Protein AF-A0A3A4V400-F1 (afdb_monomer_lite)

Structure (mmCIF, N/CA/C/O backbone):
data_AF-A0A3A4V400-F1
#
_entry.id   AF-A0A3A4V400-F1
#
loop_
_atom_site.group_PDB
_atom_site.id
_atom_site.type_symbol
_atom_site.label_atom_id
_atom_site.label_alt_id
_atom_site.label_comp_id
_atom_site.label_asym_id
_atom_site.label_entity_id
_atom_site.label_seq_id
_atom_site.pdbx_PDB_ins_code
_atom_site.Cartn_x
_atom_site.Cartn_y
_atom_site.Cartn_z
_atom_site.occupancy
_atom_site.B_iso_or_equiv
_atom_site.auth_seq_id
_atom_site.auth_comp_id
_atom_site.auth_asym_id
_atom_site.auth_atom_id
_atom_site.pdbx_PDB_model_num
ATOM 1 N N . MET A 1 1 ? 21.554 -15.721 17.173 1.00 38.50 1 MET A N 1
ATOM 2 C CA . MET A 1 1 ? 21.313 -14.995 15.906 1.00 38.50 1 MET A CA 1
ATOM 3 C C . MET A 1 1 ? 20.652 -13.676 16.258 1.00 38.50 1 MET A C 1
ATOM 5 O O . MET A 1 1 ? 19.597 -13.706 16.875 1.00 38.50 1 MET A O 1
ATOM 9 N N . ALA A 1 2 ? 21.288 -12.539 15.970 1.00 39.59 2 ALA A N 1
ATOM 10 C CA . ALA A 1 2 ? 20.644 -11.242 16.153 1.00 39.59 2 ALA A CA 1
ATOM 11 C C . ALA A 1 2 ? 19.580 -11.083 15.060 1.00 39.59 2 ALA A C 1
ATOM 13 O O . ALA A 1 2 ? 19.905 -11.147 13.874 1.00 39.59 2 ALA A O 1
ATOM 14 N N . VAL A 1 3 ? 18.315 -10.925 15.450 1.00 36.03 3 VAL A N 1
ATOM 15 C CA . VAL A 1 3 ? 17.262 -10.509 14.520 1.00 36.03 3 VAL A CA 1
ATOM 16 C C . VAL A 1 3 ? 17.636 -9.099 14.077 1.00 36.03 3 VAL A C 1
ATOM 18 O O . VAL A 1 3 ? 17.600 -8.168 14.880 1.00 36.03 3 VAL A O 1
ATOM 21 N N . LYS A 1 4 ? 18.069 -8.942 12.823 1.00 41.56 4 LYS A N 1
ATOM 22 C CA . LYS A 1 4 ? 18.243 -7.619 12.221 1.00 41.56 4 LYS A CA 1
ATOM 23 C C . LYS A 1 4 ? 16.846 -6.998 12.178 1.00 41.56 4 LYS A C 1
ATOM 25 O O . LYS A 1 4 ? 16.012 -7.422 11.385 1.00 41.56 4 LYS A O 1
ATOM 30 N N . LEU A 1 5 ? 16.563 -6.065 13.085 1.00 45.25 5 LEU A N 1
ATOM 31 C CA . LEU A 1 5 ? 15.335 -5.281 13.021 1.00 45.25 5 LEU A CA 1
ATOM 32 C C . LEU A 1 5 ? 15.363 -4.527 11.689 1.00 45.25 5 LEU A C 1
ATOM 34 O O . LEU A 1 5 ? 16.331 -3.816 11.413 1.00 45.25 5 LEU A O 1
ATOM 38 N N . LYS A 1 6 ? 14.341 -4.727 10.847 1.00 62.19 6 LYS A N 1
ATOM 39 C CA . LYS A 1 6 ? 14.151 -3.924 9.635 1.00 62.19 6 LYS A CA 1
ATOM 40 C C . LYS A 1 6 ? 13.974 -2.481 10.111 1.00 62.19 6 LYS A C 1
ATOM 42 O O . LYS A 1 6 ? 12.987 -2.178 10.777 1.00 62.19 6 LYS A O 1
ATOM 47 N N . GLN A 1 7 ? 14.978 -1.638 9.879 1.00 74.00 7 GLN A N 1
ATOM 48 C CA . GLN A 1 7 ? 14.885 -0.218 10.205 1.00 74.00 7 GLN A CA 1
ATOM 49 C C . GLN A 1 7 ? 13.795 0.406 9.331 1.00 74.00 7 GLN A C 1
ATOM 51 O O . GLN A 1 7 ? 13.618 -0.008 8.183 1.00 74.00 7 GLN A O 1
ATOM 56 N N . MET A 1 8 ? 13.045 1.361 9.887 1.00 81.88 8 MET A N 1
ATOM 57 C CA . MET A 1 8 ? 12.142 2.161 9.064 1.00 81.88 8 MET A CA 1
ATOM 58 C C . MET A 1 8 ? 12.950 2.937 8.024 1.00 81.88 8 MET A C 1
ATOM 60 O O . MET A 1 8 ? 14.048 3.396 8.349 1.00 81.88 8 MET A O 1
ATOM 64 N N . PRO A 1 9 ? 12.436 3.063 6.790 1.00 84.94 9 PRO A N 1
ATOM 65 C CA . PRO A 1 9 ? 13.037 3.930 5.801 1.00 84.94 9 PRO A CA 1
ATOM 66 C C . PRO A 1 9 ? 12.931 5.383 6.267 1.00 84.94 9 PRO A C 1
ATOM 68 O O . PRO A 1 9 ? 12.086 5.740 7.089 1.00 84.94 9 P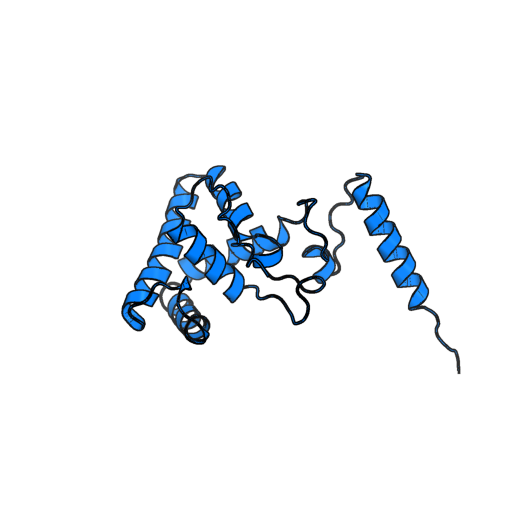RO A O 1
ATOM 71 N N . GLU A 1 10 ? 13.797 6.223 5.721 1.00 89.00 10 GLU A N 1
ATOM 72 C CA . GLU A 1 10 ? 13.676 7.666 5.866 1.00 89.00 10 GLU A CA 1
ATOM 73 C C . GLU A 1 10 ? 12.478 8.144 5.034 1.00 89.00 10 GLU A C 1
ATOM 75 O O . GLU A 1 10 ? 12.513 8.095 3.805 1.00 89.00 10 GLU A O 1
ATOM 80 N N . LEU A 1 11 ? 11.397 8.537 5.712 1.00 93.00 11 LEU A N 1
ATOM 81 C CA . LEU A 1 11 ? 10.159 8.991 5.080 1.00 93.00 11 LEU A CA 1
ATOM 82 C C . LEU A 1 11 ? 10.236 10.487 4.759 1.00 93.00 11 LEU A C 1
ATOM 84 O O . LEU A 1 11 ? 10.640 11.294 5.600 1.00 93.00 11 LEU A O 1
ATOM 88 N N . LYS A 1 12 ? 9.817 10.859 3.550 1.00 93.44 12 LYS A N 1
ATOM 89 C CA . LYS A 1 12 ? 9.797 12.235 3.039 1.00 93.44 12 LYS A CA 1
ATOM 90 C C . LYS A 1 12 ? 8.459 12.931 3.276 1.00 93.44 12 LYS A C 1
ATOM 92 O O . LYS A 1 12 ? 8.444 14.150 3.450 1.00 93.44 12 LYS A O 1
ATOM 97 N N . LEU A 1 13 ? 7.344 12.195 3.269 1.00 94.88 13 LEU A N 1
ATOM 98 C CA . LEU A 1 13 ? 6.000 12.774 3.396 1.00 94.88 13 LEU A CA 1
ATOM 99 C C . LEU A 1 13 ? 5.086 12.012 4.364 1.00 94.88 13 LEU A C 1
ATOM 101 O O . LEU A 1 13 ? 4.311 12.630 5.104 1.00 94.88 13 LEU A O 1
ATOM 105 N N . LEU A 1 14 ? 5.103 10.685 4.314 1.00 96.06 14 LEU A N 1
ATOM 106 C CA . LEU A 1 14 ? 4.255 9.834 5.136 1.00 96.06 14 LEU A CA 1
ATOM 107 C C . LEU A 1 14 ? 4.756 9.802 6.581 1.00 96.06 14 LEU A C 1
ATOM 109 O O . LEU A 1 14 ? 5.949 9.871 6.865 1.00 96.06 14 LEU A O 1
ATOM 113 N N . THR A 1 15 ? 3.820 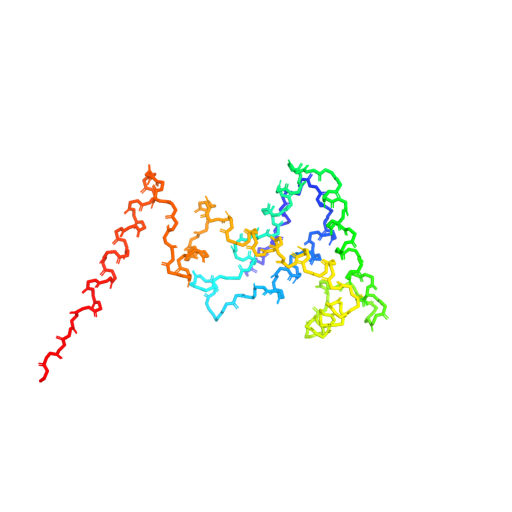9.650 7.509 1.00 96.62 15 THR A N 1
ATOM 114 C CA . THR A 1 15 ? 4.138 9.257 8.886 1.00 96.62 15 THR A CA 1
ATOM 115 C C . THR A 1 15 ? 4.449 7.761 8.967 1.00 96.62 15 THR A C 1
ATOM 117 O O . THR A 1 15 ? 4.039 6.984 8.101 1.00 96.62 15 THR A O 1
ATOM 120 N N . ASP A 1 16 ? 5.084 7.323 10.058 1.00 96.44 16 ASP A N 1
ATOM 121 C CA . ASP A 1 16 ? 5.338 5.901 10.332 1.00 96.44 16 ASP A CA 1
ATOM 122 C C . ASP A 1 16 ? 4.076 5.031 10.239 1.00 96.44 16 ASP A C 1
ATOM 124 O O . ASP A 1 16 ? 4.132 3.882 9.799 1.00 96.44 16 ASP A O 1
ATOM 128 N N . GLU A 1 17 ? 2.933 5.543 10.702 1.00 95.44 17 GLU A N 1
ATOM 129 C CA . GLU A 1 17 ? 1.672 4.802 10.669 1.00 95.44 17 GLU A CA 1
ATOM 130 C C . GLU A 1 17 ? 1.120 4.704 9.243 1.00 95.44 17 GLU A C 1
ATOM 132 O O . GLU A 1 17 ? 0.773 3.611 8.794 1.00 95.44 17 GLU A O 1
ATOM 137 N N . GLU A 1 18 ? 1.100 5.814 8.503 1.00 97.75 18 GLU A N 1
ATOM 138 C CA . GLU A 1 18 ? 0.667 5.842 7.101 1.00 97.75 18 GLU A CA 1
ATOM 139 C C . GLU A 1 18 ? 1.545 4.944 6.225 1.00 97.75 18 GLU A C 1
ATOM 141 O O . GLU A 1 18 ? 1.017 4.194 5.401 1.00 97.75 18 GLU A O 1
ATOM 146 N N . TYR A 1 19 ? 2.862 4.948 6.452 1.00 97.69 19 TYR A N 1
ATOM 147 C CA . TYR A 1 19 ? 3.784 4.041 5.777 1.00 97.69 19 TYR A CA 1
ATOM 148 C C . TYR A 1 19 ? 3.466 2.577 6.094 1.00 97.69 19 TYR A C 1
ATOM 150 O O . TYR A 1 19 ? 3.394 1.768 5.175 1.00 97.69 19 TYR A O 1
ATOM 158 N N . LYS A 1 20 ? 3.212 2.210 7.359 1.00 97.62 20 LYS A N 1
ATOM 159 C CA . LYS A 1 20 ? 2.846 0.824 7.720 1.00 97.62 20 LYS A CA 1
ATOM 160 C C . LYS A 1 20 ? 1.551 0.376 7.049 1.00 97.62 20 LYS A C 1
ATOM 162 O O . LYS A 1 20 ? 1.464 -0.765 6.595 1.00 97.62 20 LYS A O 1
ATOM 167 N N . ILE A 1 21 ? 0.554 1.261 6.970 1.00 98.19 21 ILE A N 1
ATOM 168 C CA . ILE A 1 21 ? -0.700 0.990 6.252 1.00 98.19 21 ILE A CA 1
ATOM 169 C C . ILE A 1 21 ? -0.408 0.783 4.76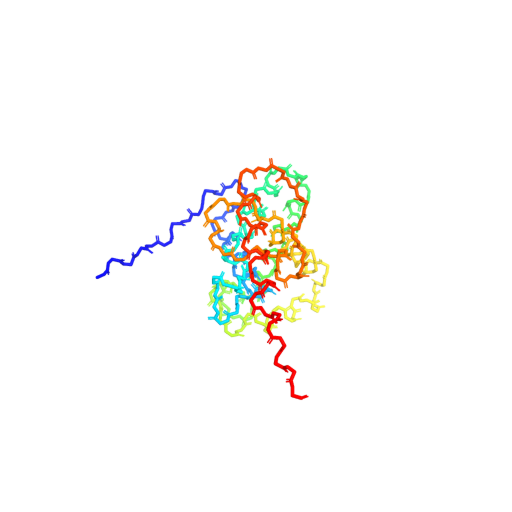4 1.00 98.19 21 ILE A C 1
ATOM 171 O O . ILE A 1 21 ? -0.866 -0.206 4.191 1.00 98.19 21 ILE A O 1
ATOM 175 N N . LEU A 1 22 ? 0.373 1.676 4.151 1.00 98.06 22 LEU A N 1
ATOM 176 C CA . LEU A 1 22 ? 0.735 1.590 2.740 1.00 98.06 22 LEU A CA 1
ATOM 177 C C . LEU A 1 22 ? 1.562 0.338 2.426 1.00 98.06 22 LEU A C 1
ATOM 179 O O . LEU A 1 22 ? 1.288 -0.328 1.434 1.00 98.06 22 LEU A O 1
ATOM 183 N N . GLU A 1 23 ? 2.550 -0.005 3.249 1.00 97.50 23 GLU A N 1
ATOM 184 C CA . GLU A 1 23 ? 3.397 -1.189 3.085 1.00 97.50 23 GLU A CA 1
ATOM 185 C C . GLU A 1 23 ? 2.545 -2.469 3.160 1.00 97.50 23 GLU A C 1
ATOM 187 O O . GLU A 1 23 ? 2.630 -3.326 2.277 1.00 97.50 23 GLU A O 1
ATOM 192 N N . ALA A 1 24 ? 1.644 -2.561 4.146 1.00 97.88 24 ALA A N 1
ATOM 193 C CA . ALA A 1 24 ? 0.702 -3.674 4.261 1.00 97.88 24 ALA A CA 1
ATOM 194 C C . ALA A 1 24 ? -0.264 -3.752 3.067 1.00 97.88 24 ALA A C 1
ATOM 196 O O . ALA A 1 24 ? -0.477 -4.833 2.518 1.00 97.88 24 ALA A O 1
ATOM 197 N N . LEU A 1 25 ? -0.813 -2.615 2.629 1.00 98.12 25 LEU A N 1
ATOM 198 C CA . LEU A 1 25 ? -1.703 -2.550 1.469 1.00 98.12 25 LEU A CA 1
ATOM 199 C C . LEU A 1 25 ? -0.975 -2.960 0.186 1.00 98.12 25 LEU A C 1
ATOM 201 O O . LEU A 1 25 ? -1.506 -3.726 -0.612 1.00 98.12 25 LEU A O 1
ATOM 205 N N . SER A 1 26 ? 0.256 -2.486 0.008 1.00 97.38 26 SER A N 1
ATOM 206 C CA . SER A 1 26 ? 1.084 -2.802 -1.153 1.00 97.38 26 SER A CA 1
ATOM 207 C C . SER A 1 26 ? 1.352 -4.301 -1.239 1.00 97.38 26 SER A C 1
ATOM 209 O O . SER A 1 26 ? 1.170 -4.893 -2.301 1.00 97.38 26 SER A O 1
ATOM 211 N N . LYS A 1 27 ? 1.686 -4.931 -0.105 1.00 96.44 27 LYS A N 1
ATOM 212 C CA . LYS A 1 27 ? 1.848 -6.386 -0.001 1.00 96.44 27 LYS A CA 1
ATOM 213 C C . LYS A 1 27 ? 0.566 -7.149 -0.338 1.00 96.44 27 LYS A C 1
ATOM 215 O O . LYS A 1 27 ? 0.643 -8.184 -0.987 1.00 96.44 27 LYS A O 1
ATOM 220 N N . ALA A 1 28 ? -0.590 -6.667 0.115 1.00 96.19 28 ALA A N 1
ATOM 221 C CA . ALA A 1 28 ? -1.867 -7.324 -0.153 1.00 96.19 28 ALA A CA 1
ATOM 222 C C . ALA A 1 28 ? -2.274 -7.230 -1.638 1.00 96.19 28 ALA A C 1
ATOM 224 O O . ALA A 1 28 ? -2.866 -8.161 -2.176 1.00 96.19 28 ALA A O 1
ATOM 225 N N . ILE A 1 29 ? -1.941 -6.127 -2.321 1.00 96.00 29 ILE A N 1
ATOM 226 C CA . ILE A 1 29 ? -2.252 -5.941 -3.749 1.00 96.00 29 ILE A CA 1
ATOM 227 C C . ILE A 1 29 ? -1.264 -6.687 -4.655 1.00 96.00 29 ILE A C 1
ATOM 229 O O . ILE A 1 29 ? -1.686 -7.255 -5.663 1.00 96.00 29 ILE A O 1
ATOM 233 N N . ILE A 1 30 ? 0.031 -6.663 -4.325 1.00 95.00 30 ILE A N 1
ATOM 234 C CA . ILE A 1 30 ? 1.103 -7.312 -5.094 1.00 95.00 30 ILE A CA 1
ATOM 235 C C . ILE A 1 30 ? 1.951 -8.153 -4.126 1.00 95.00 30 ILE A C 1
ATOM 237 O O . ILE A 1 30 ? 3.008 -7.699 -3.664 1.00 95.00 30 ILE A O 1
ATOM 241 N N . PRO A 1 31 ? 1.478 -9.357 -3.759 1.00 94.56 31 PRO A N 1
ATOM 242 C CA . PRO A 1 31 ? 2.250 -10.271 -2.931 1.00 94.56 31 PRO A CA 1
ATOM 243 C C . PRO A 1 31 ? 3.449 -10.815 -3.714 1.00 94.56 31 PRO A C 1
ATOM 245 O O . PRO A 1 31 ? 3.399 -10.929 -4.935 1.00 94.56 31 PRO A O 1
ATOM 248 N N . ALA A 1 32 ? 4.514 -11.177 -3.001 1.00 92.25 32 ALA A N 1
ATOM 249 C CA . ALA A 1 32 ? 5.594 -11.962 -3.586 1.00 92.25 32 ALA A CA 1
ATOM 250 C C . ALA A 1 32 ? 5.130 -13.400 -3.847 1.00 92.25 32 ALA A C 1
ATOM 252 O O . ALA A 1 32 ? 4.264 -13.916 -3.129 1.00 92.25 32 ALA A O 1
ATOM 253 N N . GLY A 1 33 ? 5.745 -14.052 -4.830 1.00 90.25 33 GLY A N 1
ATOM 254 C CA . GLY A 1 33 ? 5.581 -15.486 -5.043 1.00 90.25 33 GLY A CA 1
ATOM 255 C C . GLY A 1 33 ? 6.375 -16.333 -4.048 1.00 90.25 33 GLY A C 1
ATOM 256 O O . GLY A 1 33 ? 6.942 -15.842 -3.069 1.00 90.25 33 GLY A O 1
ATOM 257 N N . ASP A 1 34 ? 6.470 -17.632 -4.341 1.00 90.75 34 ASP A N 1
ATOM 258 C CA . ASP A 1 34 ? 7.166 -18.609 -3.489 1.00 90.75 34 ASP A CA 1
ATOM 259 C C . ASP A 1 34 ? 8.653 -18.275 -3.279 1.00 90.75 34 ASP A C 1
ATOM 261 O O . ASP A 1 34 ? 9.234 -18.598 -2.241 1.00 90.75 34 ASP A O 1
ATOM 265 N N . ASN A 1 35 ? 9.282 -17.615 -4.259 1.00 86.62 35 ASN A N 1
ATOM 266 C CA . ASN A 1 35 ? 10.659 -17.143 -4.169 1.00 86.62 35 ASN A CA 1
ATOM 267 C C . ASN A 1 35 ? 10.747 -15.638 -4.472 1.00 86.62 35 ASN A C 1
ATOM 269 O O . ASN A 1 35 ? 10.906 -15.267 -5.636 1.00 86.62 35 ASN A O 1
ATOM 273 N N . PRO A 1 36 ? 10.772 -14.775 -3.441 1.00 85.00 36 PRO A N 1
ATOM 274 C CA . PRO A 1 36 ? 10.781 -13.321 -3.614 1.00 85.00 36 PRO A CA 1
ATOM 275 C C . PRO A 1 36 ? 12.000 -12.752 -4.359 1.00 85.00 36 PRO A C 1
ATOM 277 O O . PRO A 1 36 ? 11.982 -11.605 -4.787 1.00 85.00 36 PRO A O 1
ATOM 280 N N . LYS A 1 37 ? 13.078 -13.534 -4.542 1.00 80.81 37 LYS A N 1
ATOM 281 C CA . LYS A 1 37 ? 14.230 -13.108 -5.361 1.00 80.81 37 LYS A CA 1
ATOM 282 C C . LYS A 1 37 ? 13.938 -13.156 -6.859 1.00 80.81 37 LYS A C 1
ATOM 284 O O . LYS A 1 37 ? 14.516 -12.394 -7.629 1.00 80.81 37 LYS A O 1
ATOM 289 N N . THR A 1 38 ? 13.107 -14.105 -7.276 1.00 81.38 38 THR A N 1
ATOM 290 C CA . THR A 1 38 ? 12.763 -14.333 -8.686 1.00 81.38 38 THR A CA 1
ATOM 291 C C . THR A 1 38 ? 11.330 -13.934 -9.008 1.00 81.38 38 THR A C 1
ATOM 293 O O . THR A 1 38 ? 11.027 -13.725 -10.172 1.00 81.38 38 THR A O 1
ATOM 296 N N . ASP A 1 39 ? 10.475 -13.829 -7.994 1.00 84.56 39 ASP A N 1
ATOM 297 C CA . ASP A 1 39 ? 9.081 -13.398 -8.082 1.00 84.56 39 ASP A CA 1
ATOM 298 C C . ASP A 1 39 ? 8.780 -12.382 -6.957 1.00 84.56 39 ASP A C 1
ATOM 300 O O . ASP A 1 39 ? 8.166 -12.720 -5.938 1.00 84.56 39 ASP A O 1
ATOM 304 N N . PRO A 1 40 ? 9.351 -11.169 -7.059 1.00 89.00 40 PRO A N 1
ATOM 305 C CA . PRO A 1 40 ? 9.225 -10.105 -6.063 1.00 89.00 40 PRO A CA 1
ATOM 306 C C . PRO A 1 40 ? 7.786 -9.597 -5.913 1.00 89.00 40 PRO A C 1
ATOM 308 O O . PRO A 1 40 ? 7.060 -9.420 -6.889 1.00 89.00 40 PRO A O 1
ATOM 311 N N . GLY A 1 41 ? 7.407 -9.246 -4.687 1.00 91.94 41 GLY A N 1
ATOM 312 C CA . GLY A 1 41 ? 6.214 -8.453 -4.422 1.00 91.94 41 GLY A CA 1
ATOM 313 C C . GLY A 1 41 ? 6.548 -6.975 -4.243 1.00 91.94 41 GLY A C 1
ATOM 314 O O . GLY A 1 41 ? 7.695 -6.536 -4.358 1.00 91.94 41 GLY A O 1
ATOM 315 N N . ALA A 1 42 ? 5.539 -6.190 -3.874 1.00 93.06 42 ALA A N 1
ATOM 316 C CA . ALA A 1 42 ? 5.717 -4.763 -3.612 1.00 93.06 42 ALA A CA 1
ATOM 317 C C . ALA A 1 42 ? 6.649 -4.441 -2.431 1.00 93.06 42 ALA A C 1
ATOM 319 O O . ALA A 1 42 ? 7.148 -3.319 -2.335 1.00 93.06 42 ALA A O 1
ATOM 320 N N . ILE A 1 43 ? 6.878 -5.394 -1.522 1.00 92.44 43 ILE A N 1
ATOM 321 C CA . ILE A 1 43 ? 7.800 -5.214 -0.394 1.00 92.44 43 ILE A CA 1
ATOM 322 C C . ILE A 1 43 ? 9.244 -5.285 -0.869 1.00 92.44 43 ILE A C 1
ATOM 324 O O . ILE A 1 43 ? 10.054 -4.436 -0.501 1.00 92.44 43 ILE A O 1
ATOM 328 N N . GLU A 1 44 ? 9.560 -6.285 -1.684 1.00 88.81 44 GLU A N 1
ATOM 329 C CA . GLU A 1 44 ? 10.903 -6.540 -2.194 1.00 88.81 44 GLU A CA 1
ATOM 330 C C . GLU A 1 44 ? 11.364 -5.430 -3.136 1.00 88.81 44 GLU A C 1
ATOM 332 O O . GLU A 1 44 ? 12.546 -5.095 -3.151 1.00 88.81 44 GLU A O 1
ATOM 337 N N . THR A 1 45 ? 10.431 -4.820 -3.868 1.00 87.12 45 THR A N 1
ATOM 338 C CA . THR A 1 45 ? 10.703 -3.648 -4.709 1.00 87.12 45 THR A CA 1
ATOM 339 C C . THR A 1 45 ? 10.557 -2.327 -3.960 1.00 87.12 45 THR A C 1
ATOM 341 O O . THR A 1 45 ? 10.577 -1.278 -4.595 1.00 87.12 45 THR A O 1
ATOM 344 N N . GLU A 1 46 ? 10.301 -2.344 -2.650 1.00 91.12 46 GLU A N 1
ATOM 345 C CA . GLU A 1 46 ? 10.078 -1.149 -1.828 1.00 91.12 46 GLU A CA 1
ATOM 346 C C . GLU A 1 46 ? 9.086 -0.139 -2.435 1.00 91.12 46 GLU A C 1
ATOM 348 O O . GLU A 1 46 ? 9.284 1.078 -2.378 1.00 91.12 46 GLU A O 1
ATOM 353 N N . ALA A 1 47 ? 7.993 -0.632 -3.023 1.00 92.50 47 ALA A N 1
ATOM 354 C CA . ALA A 1 47 ? 7.035 0.214 -3.734 1.00 92.50 47 ALA A CA 1
ATOM 355 C C . ALA A 1 47 ? 6.473 1.337 -2.842 1.00 92.50 47 ALA A C 1
ATOM 357 O O . ALA A 1 47 ? 6.228 2.440 -3.324 1.00 92.50 47 ALA A O 1
ATOM 358 N N . ALA A 1 48 ? 6.308 1.079 -1.539 1.00 95.38 48 ALA A N 1
ATOM 359 C CA . ALA A 1 48 ? 5.843 2.069 -0.569 1.00 95.38 48 ALA A CA 1
ATOM 360 C C . ALA A 1 48 ? 6.845 3.217 -0.349 1.00 95.38 48 ALA A C 1
ATOM 362 O O . ALA A 1 48 ? 6.425 4.364 -0.238 1.00 95.38 48 ALA A O 1
ATOM 363 N N . VAL A 1 49 ? 8.152 2.926 -0.331 1.00 93.38 49 VAL A N 1
ATOM 364 C CA . VAL A 1 49 ? 9.215 3.940 -0.188 1.00 93.38 49 VAL A CA 1
ATOM 365 C C . VAL A 1 49 ? 9.256 4.823 -1.427 1.00 93.38 49 VAL A C 1
ATOM 367 O O . VAL A 1 49 ? 9.237 6.046 -1.333 1.00 93.38 49 VAL A O 1
ATOM 370 N N . PHE A 1 50 ? 9.235 4.199 -2.603 1.00 92.06 50 PHE A N 1
ATOM 371 C CA . PHE A 1 50 ? 9.207 4.936 -3.859 1.00 92.06 50 PHE A CA 1
ATOM 372 C C . PHE A 1 50 ? 7.933 5.777 -4.001 1.00 92.06 50 PHE A C 1
ATOM 374 O O . PHE A 1 50 ? 7.968 6.894 -4.513 1.00 92.06 50 PHE A O 1
ATOM 381 N N . LEU A 1 51 ? 6.793 5.272 -3.517 1.00 94.75 51 LEU A N 1
ATOM 382 C CA . LEU A 1 51 ? 5.551 6.035 -3.527 1.00 94.75 51 LEU A CA 1
ATOM 383 C C . LEU A 1 51 ? 5.593 7.230 -2.569 1.00 94.75 51 LEU A C 1
ATOM 385 O O . LEU A 1 51 ? 5.129 8.298 -2.950 1.00 94.75 51 LEU A O 1
ATOM 389 N N . ASP A 1 52 ? 6.156 7.078 -1.370 1.00 95.75 52 ASP A N 1
ATOM 390 C CA . ASP A 1 52 ? 6.391 8.198 -0.451 1.00 95.75 52 ASP A CA 1
ATOM 391 C C . ASP A 1 52 ? 7.224 9.306 -1.122 1.00 95.75 52 ASP A C 1
ATOM 393 O O . ASP A 1 52 ? 6.846 10.477 -1.075 1.00 95.75 52 ASP A O 1
ATOM 397 N N . GLU A 1 53 ? 8.272 8.931 -1.862 1.00 92.56 53 GLU A N 1
ATOM 398 C CA . GLU A 1 53 ? 9.085 9.869 -2.639 1.00 92.56 53 GLU A CA 1
ATOM 399 C C . GLU A 1 53 ? 8.327 10.529 -3.804 1.00 92.56 53 GLU A C 1
ATOM 401 O O . GLU A 1 53 ? 8.453 11.738 -4.025 1.00 92.56 53 GLU A O 1
ATOM 406 N N . ILE A 1 54 ? 7.522 9.777 -4.561 1.00 91.88 54 ILE A N 1
ATOM 407 C CA . ILE A 1 54 ? 6.685 10.370 -5.616 1.00 91.88 54 ILE A CA 1
ATOM 408 C C . ILE A 1 54 ? 5.712 11.375 -5.006 1.00 91.88 54 ILE A C 1
ATOM 410 O O . ILE A 1 54 ? 5.566 12.483 -5.522 1.00 91.88 54 ILE A O 1
ATOM 414 N N . LEU A 1 55 ? 5.037 10.994 -3.921 1.00 93.38 55 LEU A N 1
ATOM 415 C CA . LEU A 1 55 ? 4.045 11.842 -3.274 1.00 93.38 55 LEU A CA 1
ATOM 416 C C . LEU A 1 55 ? 4.696 13.092 -2.669 1.00 93.38 55 LEU A C 1
ATOM 418 O O . LEU A 1 55 ? 4.094 14.161 -2.742 1.00 93.38 55 LEU A O 1
ATOM 422 N N . SER A 1 56 ? 5.922 12.997 -2.139 1.00 93.62 56 SER A N 1
ATOM 423 C CA . SER A 1 56 ? 6.651 14.158 -1.609 1.00 93.62 56 SER A CA 1
ATOM 424 C C . SER A 1 56 ? 7.038 15.170 -2.691 1.00 93.62 56 SER A C 1
ATOM 426 O O . SER A 1 56 ? 7.156 16.357 -2.401 1.00 93.62 56 SER A O 1
ATOM 428 N N . ASN A 1 57 ? 7.243 14.704 -3.926 1.00 89.31 57 ASN A N 1
ATOM 429 C CA . ASN A 1 57 ? 7.627 15.536 -5.073 1.00 89.31 57 ASN A CA 1
ATOM 430 C C . ASN A 1 57 ? 6.434 15.942 -5.962 1.00 89.31 57 ASN A C 1
ATOM 432 O O . ASN A 1 57 ? 6.613 16.683 -6.930 1.00 89.31 57 ASN A O 1
ATOM 436 N N . GLY A 1 58 ? 5.241 15.412 -5.684 1.00 84.00 58 GLY A N 1
ATOM 437 C CA . GLY A 1 58 ? 4.032 15.608 -6.478 1.00 84.00 58 GLY A CA 1
ATOM 438 C C . GLY A 1 58 ? 3.178 16.800 -6.039 1.00 84.00 58 GLY A C 1
ATOM 439 O O . GLY A 1 58 ? 3.559 17.605 -5.194 1.00 84.00 58 GLY A O 1
ATOM 440 N N . ASP A 1 59 ? 1.981 16.899 -6.622 1.00 83.00 59 ASP A N 1
ATOM 441 C CA . ASP A 1 59 ? 0.972 17.891 -6.235 1.00 83.00 59 ASP A CA 1
ATOM 442 C C . ASP A 1 59 ? 0.437 17.609 -4.816 1.00 83.00 59 ASP A C 1
ATOM 444 O O . ASP A 1 59 ? 0.018 16.490 -4.501 1.00 83.00 59 ASP A O 1
ATOM 448 N N . HIS A 1 60 ? 0.402 18.637 -3.962 1.00 81.38 60 HIS A N 1
ATOM 449 C CA . HIS A 1 60 ? -0.101 18.547 -2.590 1.00 81.38 60 HIS A CA 1
ATOM 450 C C . HIS A 1 60 ? -1.557 18.068 -2.491 1.00 81.38 60 HIS A C 1
ATOM 452 O O . HIS A 1 60 ? -1.884 17.331 -1.557 1.00 81.38 60 HIS A O 1
ATOM 458 N N . TYR A 1 61 ? -2.427 18.439 -3.436 1.00 82.94 61 TYR A N 1
ATOM 459 C CA . TYR A 1 61 ? -3.813 17.961 -3.457 1.00 82.94 61 TYR A CA 1
ATOM 460 C C . TYR A 1 61 ? -3.863 16.456 -3.690 1.00 82.94 61 TYR A C 1
ATOM 462 O O . TYR A 1 61 ? -4.572 15.739 -2.990 1.00 82.94 61 TYR A O 1
ATOM 470 N N . PHE A 1 62 ? -3.046 15.965 -4.620 1.00 88.06 62 PHE A N 1
ATOM 471 C CA . PHE A 1 62 ? -2.955 14.539 -4.903 1.00 88.06 62 PHE A CA 1
ATOM 472 C C . PHE A 1 62 ? -2.436 13.747 -3.696 1.00 88.06 62 PHE A C 1
ATOM 474 O O . PHE A 1 62 ? -2.981 12.693 -3.361 1.00 88.06 62 PHE A O 1
ATOM 481 N N . ALA A 1 63 ? -1.419 14.273 -3.010 1.00 92.62 63 ALA A N 1
ATOM 482 C CA . ALA A 1 63 ? -0.888 13.676 -1.792 1.00 92.62 63 ALA A CA 1
ATOM 483 C C . ALA A 1 63 ? -1.931 13.622 -0.663 1.00 92.62 63 ALA A C 1
ATOM 485 O O . ALA A 1 63 ? -2.071 12.589 -0.006 1.00 92.62 63 ALA A O 1
ATOM 486 N N . SER A 1 64 ? -2.690 14.703 -0.462 1.00 93.75 64 SER A N 1
ATOM 487 C CA . SER A 1 64 ? -3.767 14.759 0.534 1.00 93.75 64 SER A CA 1
ATOM 488 C C . SER A 1 64 ? -4.855 13.719 0.251 1.00 93.75 64 SER A C 1
ATOM 490 O O . SER A 1 64 ? -5.173 12.907 1.120 1.00 93.75 64 SER A O 1
ATOM 492 N N . ASP A 1 65 ? -5.355 13.685 -0.984 1.00 92.75 65 ASP A N 1
ATOM 493 C CA . ASP A 1 65 ? -6.352 12.721 -1.462 1.00 92.75 65 ASP A CA 1
ATOM 494 C C . ASP A 1 65 ? -5.896 11.263 -1.294 1.00 92.75 65 ASP A C 1
ATOM 496 O O . ASP A 1 65 ? -6.688 10.368 -0.985 1.00 92.75 65 ASP A O 1
ATOM 500 N N . PHE A 1 66 ? -4.609 10.996 -1.528 1.00 95.25 66 PHE A N 1
ATOM 501 C CA . PHE A 1 66 ? -4.032 9.668 -1.353 1.00 95.25 66 PHE A CA 1
ATOM 502 C C . PHE A 1 66 ? -3.999 9.259 0.125 1.00 95.25 66 PHE A C 1
ATOM 504 O O . PHE A 1 66 ? -4.413 8.151 0.480 1.00 95.25 66 PHE A O 1
ATOM 511 N N . LYS A 1 67 ? -3.546 10.168 0.996 1.00 96.38 67 LYS A N 1
ATOM 512 C CA . LYS A 1 67 ? -3.487 9.947 2.446 1.00 96.38 67 LYS A CA 1
ATOM 513 C C . LYS A 1 67 ? -4.877 9.734 3.043 1.00 96.38 67 LYS A C 1
ATOM 515 O O . LYS A 1 67 ? -5.048 8.836 3.865 1.00 96.38 67 LYS A O 1
ATOM 520 N N . GLU A 1 68 ? -5.882 10.481 2.590 1.00 96.50 68 GLU A N 1
ATOM 521 C CA . GLU A 1 68 ? -7.272 10.284 3.016 1.00 96.50 68 GLU A CA 1
ATOM 522 C C . GLU A 1 68 ? -7.780 8.870 2.691 1.00 96.50 68 GLU A C 1
ATOM 524 O O . GLU A 1 68 ? -8.422 8.234 3.532 1.00 96.50 68 GLU A O 1
ATOM 529 N N . GLY A 1 69 ? -7.420 8.330 1.523 1.00 96.69 69 GLY A N 1
ATOM 530 C CA . GLY A 1 69 ? -7.717 6.943 1.161 1.00 96.69 69 GLY A CA 1
ATOM 531 C C . GLY A 1 69 ? -7.092 5.926 2.126 1.00 96.69 69 GLY A C 1
ATOM 532 O O . GLY A 1 69 ? -7.780 5.008 2.581 1.00 96.69 69 GLY A O 1
ATOM 533 N N . LEU A 1 70 ? -5.813 6.099 2.490 1.00 97.44 70 LEU A N 1
ATOM 534 C CA . LEU A 1 70 ? -5.132 5.228 3.463 1.00 97.44 70 LEU A CA 1
ATOM 535 C C . LEU A 1 70 ? -5.799 5.280 4.843 1.00 97.44 70 LEU A C 1
ATOM 537 O O . LEU A 1 70 ? -6.035 4.242 5.470 1.00 97.44 70 LEU A O 1
ATOM 541 N N . LEU A 1 71 ? -6.127 6.483 5.315 1.00 97.50 71 LEU A N 1
ATOM 542 C CA . LEU A 1 71 ? -6.771 6.676 6.612 1.00 97.50 71 LEU A CA 1
ATOM 543 C C . LEU A 1 71 ? -8.198 6.120 6.626 1.00 97.50 71 LEU A C 1
ATOM 545 O O . LEU A 1 71 ? -8.617 5.549 7.634 1.00 97.50 71 LEU A O 1
ATOM 549 N N . SER A 1 72 ? -8.923 6.215 5.511 1.00 97.81 72 SER A N 1
ATOM 550 C CA . SER A 1 72 ? -10.262 5.636 5.362 1.00 97.81 72 SER A CA 1
ATOM 551 C C . SER A 1 72 ? -10.235 4.110 5.429 1.00 97.81 72 SER A C 1
ATOM 553 O O . SER A 1 72 ? -11.033 3.518 6.160 1.00 97.81 72 SER A O 1
ATOM 555 N N . LEU A 1 73 ? -9.261 3.469 4.772 1.00 98.12 73 LEU A N 1
ATOM 556 C CA . LEU A 1 73 ? -9.025 2.029 4.909 1.00 98.12 73 LEU A CA 1
ATOM 557 C C . LEU A 1 73 ? -8.713 1.647 6.364 1.00 98.12 73 LEU A C 1
ATOM 559 O O . LEU A 1 73 ? -9.287 0.696 6.900 1.00 98.12 73 LEU A O 1
ATOM 563 N N . ASN A 1 74 ? -7.833 2.399 7.030 1.00 98.00 74 ASN A N 1
ATOM 564 C CA . ASN A 1 74 ? -7.466 2.116 8.418 1.00 98.00 74 ASN A CA 1
ATOM 565 C C . ASN A 1 74 ? -8.654 2.299 9.375 1.00 98.00 74 ASN A C 1
ATOM 567 O O . ASN A 1 74 ? -8.878 1.481 10.266 1.00 98.00 74 ASN A O 1
ATOM 571 N N . LYS A 1 75 ? -9.474 3.331 9.158 1.00 98.12 75 LYS A N 1
ATOM 572 C CA . LYS A 1 75 ? -10.715 3.552 9.906 1.00 98.12 75 LYS A CA 1
ATOM 573 C C . LYS A 1 75 ? -11.681 2.383 9.732 1.00 98.12 75 LYS A C 1
ATOM 575 O O . LYS A 1 75 ? -12.242 1.920 10.724 1.00 98.12 75 LYS A O 1
ATOM 580 N N . LEU A 1 76 ? -11.844 1.878 8.508 1.00 97.88 76 LEU A N 1
ATOM 581 C CA . LEU A 1 76 ? -12.676 0.705 8.242 1.00 97.88 76 LEU A CA 1
ATOM 582 C C . LEU A 1 76 ? -12.140 -0.540 8.971 1.00 97.88 76 LEU A C 1
ATOM 584 O O . LEU A 1 76 ? -12.920 -1.269 9.588 1.00 97.88 76 LEU A O 1
ATOM 588 N N . ALA A 1 77 ? -10.819 -0.746 8.988 1.00 98.19 77 ALA A N 1
ATOM 589 C CA . ALA A 1 77 ? -10.183 -1.822 9.754 1.00 98.19 77 ALA A CA 1
ATOM 590 C C . ALA A 1 77 ? -10.504 -1.722 11.255 1.00 98.19 77 ALA A C 1
ATOM 592 O O . ALA A 1 77 ? -10.949 -2.702 11.861 1.00 98.19 77 ALA A O 1
ATOM 593 N N . TYR A 1 78 ? -10.380 -0.529 11.845 1.00 98.19 78 TYR A N 1
ATOM 594 C CA . TYR A 1 78 ? -10.736 -0.301 13.247 1.00 98.19 78 TYR A CA 1
ATOM 595 C C . TYR A 1 78 ? -12.226 -0.525 13.522 1.00 98.19 78 TYR A C 1
ATOM 597 O O . TYR A 1 78 ? -12.573 -1.131 14.535 1.00 98.19 78 TYR A O 1
ATOM 605 N N . GLN A 1 79 ? -13.110 -0.098 12.621 1.00 97.62 79 GLN A N 1
ATOM 606 C CA . GLN A 1 79 ? -14.554 -0.299 12.767 1.00 97.62 79 GLN A CA 1
ATOM 607 C C . GLN A 1 79 ? -14.953 -1.780 12.745 1.00 97.62 79 GLN A C 1
ATOM 609 O O . GLN A 1 79 ? -15.866 -2.173 13.469 1.00 97.62 79 GLN A O 1
ATOM 614 N N . LYS A 1 80 ? -14.292 -2.601 11.921 1.00 97.50 80 LYS A N 1
ATOM 615 C CA . LYS A 1 80 ? -14.640 -4.021 11.743 1.00 97.50 80 LYS A CA 1
ATOM 616 C C . LYS A 1 80 ? -13.903 -4.953 12.704 1.00 97.50 80 LYS A C 1
ATOM 618 O O . LYS A 1 80 ? -14.482 -5.936 13.156 1.00 97.50 80 LYS A O 1
ATOM 623 N N . HIS A 1 81 ? -12.649 -4.643 13.029 1.00 97.38 81 HIS A N 1
ATOM 624 C CA . HIS A 1 81 ? -11.745 -5.558 13.733 1.00 97.38 81 HIS A CA 1
ATOM 625 C C . HIS A 1 81 ? -11.060 -4.947 14.962 1.00 97.38 81 HIS A C 1
ATOM 627 O O . HIS A 1 81 ? -10.287 -5.645 15.619 1.00 97.38 81 HIS A O 1
ATOM 633 N N . GLN A 1 82 ? -11.318 -3.671 15.284 1.00 97.44 82 GLN A N 1
ATOM 634 C CA . GLN A 1 82 ? -10.698 -2.945 16.407 1.00 97.44 82 GLN A CA 1
ATOM 635 C C . GLN A 1 82 ? -9.160 -2.927 16.359 1.00 97.44 82 GLN A C 1
ATOM 637 O O . GLN A 1 82 ? -8.487 -2.846 17.386 1.00 97.44 82 GLN A O 1
ATOM 642 N N . LYS A 1 83 ? -8.592 -3.014 15.154 1.00 97.88 83 LYS A N 1
ATOM 643 C CA . LYS A 1 83 ? -7.150 -3.025 14.899 1.00 97.88 83 LYS A CA 1
ATOM 644 C C . LYS A 1 83 ? -6.841 -2.192 13.664 1.00 97.88 83 LYS A C 1
ATOM 646 O O . LYS A 1 83 ? -7.660 -2.122 12.750 1.00 97.88 83 LYS A O 1
ATOM 651 N N . ALA A 1 84 ? -5.636 -1.631 13.626 1.00 97.81 84 ALA A N 1
ATOM 652 C CA . ALA A 1 84 ? -5.110 -1.012 12.419 1.00 97.81 84 ALA A CA 1
ATOM 653 C C . ALA A 1 84 ? -4.996 -2.040 11.286 1.00 97.81 84 ALA A C 1
ATOM 655 O O . ALA A 1 84 ? -4.739 -3.223 11.533 1.00 97.81 84 ALA A O 1
ATOM 656 N N . PHE A 1 85 ? -5.125 -1.582 10.042 1.00 98.25 85 PHE A N 1
ATOM 657 C CA . PHE A 1 85 ? -5.110 -2.445 8.858 1.00 98.25 85 PHE A CA 1
ATOM 658 C C . PHE A 1 85 ? -3.845 -3.315 8.772 1.00 98.25 85 PHE A C 1
ATOM 660 O O . PHE A 1 85 ? -3.922 -4.515 8.511 1.00 98.25 85 PHE A O 1
ATOM 667 N N . TYR A 1 86 ? -2.678 -2.740 9.068 1.00 97.62 86 TYR A N 1
ATOM 668 C CA . TYR A 1 86 ? -1.393 -3.446 9.009 1.00 97.62 86 TYR A CA 1
ATOM 669 C C . TYR A 1 86 ? -1.208 -4.513 10.107 1.00 97.62 86 TYR A C 1
ATOM 671 O O . TYR A 1 86 ? -0.258 -5.289 10.049 1.00 97.62 86 TYR A O 1
ATOM 679 N N . LEU A 1 87 ? -2.095 -4.558 11.109 1.00 97.56 87 LEU A N 1
ATOM 680 C CA . LEU A 1 87 ? -2.116 -5.586 12.160 1.00 97.56 87 LEU A CA 1
ATOM 681 C C . LEU A 1 87 ? -3.080 -6.739 11.846 1.00 97.56 87 LEU A C 1
ATOM 683 O O . LEU A 1 87 ? -3.173 -7.690 12.627 1.00 97.56 87 LEU A O 1
ATOM 687 N N . LEU A 1 88 ? -3.830 -6.639 10.748 1.00 96.00 88 LEU A N 1
ATOM 688 C CA . LEU A 1 88 ? -4.704 -7.700 10.265 1.00 96.00 88 LEU A CA 1
ATOM 689 C C . LEU A 1 88 ? -3.890 -8.754 9.508 1.00 96.00 88 LEU A C 1
ATOM 691 O O . LEU A 1 88 ? -2.809 -8.473 8.993 1.00 96.00 88 LEU A O 1
ATOM 695 N N . SER A 1 89 ? -4.411 -9.978 9.460 1.00 92.12 89 SER A N 1
ATOM 696 C CA . SER A 1 89 ? -3.767 -11.099 8.781 1.00 92.12 89 SER A CA 1
ATOM 697 C C . SER A 1 89 ? -4.594 -11.510 7.563 1.00 92.12 89 SER A C 1
ATOM 699 O O . SER A 1 89 ? -4.682 -10.761 6.596 1.00 92.12 89 SER A O 1
ATOM 701 N N . LYS A 1 90 ? -5.265 -12.660 7.627 1.00 89.62 90 LYS A N 1
ATOM 702 C CA . LYS A 1 90 ? -6.184 -13.149 6.593 1.00 89.62 90 LYS A CA 1
ATOM 703 C C . LYS A 1 90 ? -7.382 -12.220 6.380 1.00 89.62 90 LYS A C 1
ATOM 705 O O . LYS A 1 90 ? -7.995 -12.250 5.324 1.00 89.62 90 LYS A O 1
ATOM 710 N N . GLU A 1 91 ? -7.698 -11.384 7.368 1.00 95.00 91 GLU A N 1
ATOM 711 C CA . GLU A 1 91 ? -8.808 -10.434 7.319 1.00 95.00 91 GLU A CA 1
ATOM 712 C C . GLU A 1 91 ? -8.555 -9.258 6.361 1.00 95.00 91 GLU A C 1
ATOM 714 O O . GLU A 1 91 ? -9.498 -8.548 6.015 1.00 95.00 91 GLU A O 1
ATOM 719 N N . GLN A 1 92 ? -7.305 -9.034 5.929 1.00 95.69 92 GLN A N 1
ATOM 720 C CA . GLN A 1 92 ? -6.982 -7.945 5.003 1.00 95.69 92 GLN A CA 1
ATOM 721 C C . GLN A 1 92 ? -7.740 -8.088 3.683 1.00 95.69 92 GLN A C 1
ATOM 723 O O . GLN A 1 92 ? -8.349 -7.121 3.234 1.00 95.69 92 GLN A O 1
ATOM 728 N N . ASP A 1 93 ? -7.766 -9.285 3.098 1.00 94.69 93 ASP A N 1
ATOM 729 C CA . ASP A 1 93 ? -8.381 -9.517 1.788 1.00 94.69 93 ASP A CA 1
ATOM 730 C C . ASP A 1 93 ? -9.887 -9.234 1.799 1.00 94.69 93 ASP A C 1
ATOM 732 O O . ASP A 1 93 ? -10.412 -8.578 0.895 1.00 94.69 93 ASP A O 1
ATOM 736 N N . ASP A 1 94 ? -10.586 -9.688 2.841 1.00 95.62 94 ASP A N 1
ATOM 737 C CA . ASP A 1 94 ? -12.020 -9.445 3.003 1.00 95.62 94 ASP A CA 1
ATOM 738 C C . ASP A 1 94 ? -12.307 -7.955 3.207 1.00 95.62 94 ASP A C 1
ATOM 740 O O . ASP A 1 94 ? -13.218 -7.401 2.586 1.00 95.62 94 ASP A O 1
ATOM 744 N N . LEU A 1 95 ? -11.492 -7.275 4.018 1.00 97.12 95 LEU A N 1
ATOM 745 C CA . LEU A 1 95 ? -11.633 -5.841 4.240 1.00 97.12 95 LEU A CA 1
ATOM 746 C C . LEU A 1 95 ? -11.382 -5.037 2.958 1.00 97.12 95 LEU A C 1
ATOM 748 O O . LEU A 1 95 ? -12.099 -4.075 2.696 1.00 97.12 95 LEU A O 1
ATOM 752 N N . LEU A 1 96 ? -10.405 -5.436 2.137 1.00 97.06 96 LEU A N 1
ATOM 753 C CA . LEU A 1 96 ? -10.126 -4.786 0.856 1.00 97.06 96 LEU A CA 1
ATOM 754 C C . LEU A 1 96 ? -11.274 -4.960 -0.138 1.00 97.06 96 LEU A C 1
ATOM 756 O O . LEU A 1 96 ? -11.571 -4.024 -0.878 1.00 97.06 96 LEU A O 1
ATOM 760 N N . ARG A 1 97 ? -11.962 -6.109 -0.134 1.00 96.75 97 ARG A N 1
ATOM 761 C CA . ARG A 1 97 ? -13.178 -6.308 -0.942 1.00 96.75 97 ARG A CA 1
ATOM 762 C C . ARG A 1 97 ? -14.303 -5.377 -0.502 1.00 96.75 97 ARG A C 1
ATOM 764 O O . ARG A 1 97 ? -14.958 -4.790 -1.359 1.00 96.75 97 ARG A O 1
ATOM 771 N N . VAL A 1 98 ? -14.505 -5.223 0.808 1.00 97.25 98 VAL A N 1
ATOM 772 C CA . VAL A 1 98 ? -15.491 -4.277 1.359 1.00 97.25 98 VAL A CA 1
ATOM 773 C C . VAL A 1 98 ? -15.112 -2.844 0.993 1.00 97.25 98 VAL A C 1
ATOM 775 O O . VAL A 1 98 ? -15.934 -2.119 0.447 1.00 97.25 98 VAL A O 1
ATOM 778 N N . PHE A 1 99 ? -13.854 -2.455 1.199 1.00 97.56 99 PHE A N 1
ATOM 779 C CA . PHE A 1 99 ? -13.377 -1.111 0.879 1.00 97.56 99 PHE A CA 1
ATOM 780 C C . PHE A 1 99 ? -13.516 -0.784 -0.612 1.00 97.56 99 PHE A C 1
ATOM 782 O O . PHE A 1 99 ? -13.962 0.302 -0.964 1.00 97.56 99 PHE A O 1
ATOM 789 N N . ALA A 1 100 ? -13.208 -1.737 -1.495 1.00 96.75 100 ALA A N 1
ATOM 790 C CA . ALA A 1 100 ? -13.378 -1.577 -2.936 1.00 96.75 100 ALA A CA 1
ATOM 791 C C . ALA A 1 100 ? -14.847 -1.434 -3.368 1.00 96.75 100 ALA A C 1
ATOM 793 O O . ALA A 1 100 ? -15.111 -0.813 -4.398 1.00 96.75 100 ALA A O 1
ATOM 794 N N . ALA A 1 101 ? -15.784 -2.020 -2.617 1.00 96.81 101 ALA A N 1
ATOM 795 C CA . ALA A 1 101 ? -17.216 -1.897 -2.871 1.00 96.81 101 ALA A CA 1
ATOM 796 C C . ALA A 1 101 ? -17.789 -0.577 -2.329 1.00 96.81 101 ALA A C 1
ATOM 798 O O . ALA A 1 101 ? -18.588 0.057 -3.017 1.00 96.81 101 ALA A O 1
ATOM 799 N N . ASP A 1 102 ? -17.359 -0.159 -1.136 1.00 96.12 102 ASP A N 1
ATOM 800 C CA . ASP A 1 102 ? -17.869 1.032 -0.448 1.00 96.12 102 ASP A CA 1
ATOM 801 C C . ASP A 1 102 ? -17.256 2.333 -0.998 1.00 96.12 102 ASP A C 1
ATOM 803 O O . ASP A 1 102 ? -17.958 3.332 -1.157 1.00 96.12 102 ASP A O 1
ATOM 807 N N . ASP A 1 103 ? -15.959 2.326 -1.323 1.00 95.88 103 ASP A N 1
ATOM 808 C CA . ASP A 1 103 ? -15.228 3.468 -1.879 1.00 95.88 103 ASP A CA 1
ATOM 809 C C . ASP A 1 103 ? -14.278 3.025 -3.002 1.00 95.88 103 ASP A C 1
ATOM 811 O O . ASP A 1 103 ? -13.045 2.993 -2.896 1.00 95.88 103 ASP A O 1
ATOM 815 N N . TYR A 1 104 ? -14.891 2.677 -4.133 1.00 94.94 104 TYR A N 1
ATOM 816 C CA . TYR A 1 104 ? -14.176 2.235 -5.325 1.00 94.94 104 TYR A CA 1
ATOM 817 C C . TYR A 1 104 ? -13.151 3.262 -5.829 1.00 94.94 104 TYR A C 1
ATOM 819 O O . TYR A 1 104 ? -12.094 2.875 -6.335 1.00 94.94 104 TYR A O 1
ATOM 827 N N . LEU A 1 105 ? -13.442 4.564 -5.722 1.00 94.88 105 LEU A N 1
ATOM 828 C CA . LEU A 1 105 ? -12.558 5.611 -6.237 1.00 94.88 105 LEU A CA 1
ATOM 829 C C . LEU A 1 105 ? -11.261 5.675 -5.431 1.00 94.88 105 LEU A C 1
ATOM 831 O O . LEU A 1 105 ? -10.181 5.624 -6.033 1.00 94.88 105 LEU A O 1
ATOM 835 N N . SER A 1 106 ? -11.354 5.707 -4.099 1.00 95.00 106 SER A N 1
ATOM 836 C CA . SER A 1 106 ? -10.174 5.680 -3.230 1.00 95.00 106 SER A CA 1
ATOM 837 C C . SER A 1 106 ? -9.404 4.375 -3.384 1.00 95.00 106 SER A C 1
ATOM 839 O O . SER A 1 106 ? -8.193 4.408 -3.614 1.00 95.00 106 SER A O 1
ATOM 841 N N . PHE A 1 107 ? -10.087 3.223 -3.360 1.00 97.06 107 PHE A N 1
ATOM 842 C CA . PHE A 1 107 ? -9.434 1.926 -3.553 1.00 97.06 107 PHE A CA 1
ATOM 843 C C . PHE A 1 107 ? -8.671 1.858 -4.882 1.00 97.06 107 PHE A C 1
ATOM 845 O O . PHE A 1 107 ? -7.497 1.480 -4.917 1.00 97.06 107 PHE A O 1
ATOM 852 N N . ASN A 1 108 ? -9.307 2.257 -5.985 1.00 95.81 108 ASN A N 1
ATOM 853 C CA . ASN A 1 108 ? -8.689 2.196 -7.306 1.00 95.81 108 ASN A CA 1
ATOM 854 C C . ASN A 1 108 ? -7.528 3.192 -7.443 1.00 95.81 108 ASN A C 1
ATOM 856 O O . ASN A 1 108 ? -6.540 2.884 -8.109 1.00 95.81 108 ASN A O 1
ATOM 860 N N . ARG A 1 109 ? -7.606 4.363 -6.799 1.00 95.25 109 ARG A N 1
ATOM 861 C CA . ARG A 1 109 ? -6.496 5.325 -6.738 1.00 95.25 109 ARG A CA 1
ATOM 862 C C . ARG A 1 109 ? -5.290 4.730 -6.010 1.00 95.25 109 ARG A C 1
ATOM 864 O O . ARG A 1 109 ? -4.202 4.716 -6.584 1.00 95.25 109 ARG A O 1
ATOM 871 N N . LEU A 1 110 ? -5.491 4.186 -4.805 1.00 97.12 110 LEU A N 1
ATOM 872 C CA . LEU A 1 110 ? -4.428 3.532 -4.032 1.00 97.12 110 LEU A CA 1
ATOM 873 C C . LEU A 1 110 ? -3.790 2.392 -4.839 1.00 97.12 110 LEU A C 1
ATOM 875 O O . LEU A 1 110 ? -2.574 2.355 -5.023 1.00 97.12 110 LEU A O 1
ATOM 879 N N . ARG A 1 111 ? -4.624 1.509 -5.399 1.00 97.19 111 ARG A N 1
ATOM 880 C CA . ARG A 1 111 ? -4.193 0.361 -6.207 1.00 97.19 111 ARG A CA 1
ATOM 881 C C . ARG A 1 111 ? -3.358 0.773 -7.418 1.00 97.19 111 ARG A C 1
ATOM 883 O O . ARG A 1 111 ? -2.316 0.172 -7.665 1.00 97.19 111 ARG A O 1
ATOM 890 N N . LYS A 1 112 ? -3.797 1.782 -8.177 1.00 95.81 112 LYS A N 1
ATOM 891 C CA . LYS A 1 112 ? -3.069 2.271 -9.361 1.00 95.81 112 LYS A CA 1
ATOM 892 C C . LYS A 1 112 ? -1.684 2.790 -9.003 1.00 95.81 112 LYS A C 1
ATOM 894 O O . LYS A 1 112 ? -0.726 2.446 -9.688 1.00 95.81 112 LYS A O 1
ATOM 899 N N . MET A 1 113 ? -1.577 3.567 -7.930 1.00 95.81 113 MET A N 1
ATOM 900 C CA . MET A 1 113 ? -0.288 4.104 -7.496 1.00 95.81 113 MET A CA 1
ATOM 901 C C . MET A 1 113 ? 0.651 3.016 -6.996 1.00 95.81 113 MET A C 1
ATOM 903 O O . MET A 1 113 ? 1.834 3.056 -7.305 1.00 95.81 113 MET A O 1
ATOM 907 N N . ILE A 1 114 ? 0.130 2.005 -6.302 1.00 96.31 114 ILE A N 1
ATOM 908 C CA . ILE A 1 114 ? 0.927 0.848 -5.880 1.00 96.31 114 ILE A CA 1
ATOM 909 C C . ILE A 1 114 ? 1.490 0.102 -7.094 1.00 96.31 114 ILE A C 1
ATOM 911 O O . ILE A 1 114 ? 2.685 -0.187 -7.119 1.00 96.31 114 ILE A O 1
ATOM 915 N N . PHE A 1 115 ? 0.682 -0.144 -8.133 1.00 94.44 115 PHE A N 1
ATOM 916 C CA . PHE A 1 115 ? 1.192 -0.725 -9.381 1.00 94.44 115 PHE A CA 1
ATOM 917 C C . PHE A 1 115 ? 2.231 0.165 -10.049 1.00 94.44 115 PHE A C 1
ATOM 919 O O . PHE A 1 115 ? 3.285 -0.323 -10.451 1.00 94.44 115 PHE A O 1
ATOM 926 N N . GLN A 1 116 ? 1.950 1.463 -10.163 1.00 91.88 116 GLN A N 1
ATOM 927 C CA . GLN A 1 116 ? 2.887 2.399 -10.764 1.00 91.88 116 GLN A CA 1
ATOM 928 C C . GLN A 1 116 ? 4.222 2.383 -10.020 1.00 91.88 116 GLN A C 1
ATOM 930 O O . GLN A 1 116 ? 5.259 2.295 -10.671 1.00 91.88 116 GLN A O 1
ATOM 935 N N . SER A 1 117 ? 4.213 2.403 -8.689 1.00 91.88 117 SER A N 1
ATOM 936 C CA . SER A 1 117 ? 5.433 2.368 -7.886 1.00 91.88 117 SER A CA 1
ATOM 937 C C . SER A 1 117 ? 6.172 1.041 -7.987 1.00 91.88 117 SER A C 1
ATOM 939 O O . SER A 1 117 ? 7.386 1.054 -8.167 1.00 91.88 117 SER A O 1
ATOM 941 N N . PHE A 1 118 ? 5.458 -0.089 -7.942 1.00 91.50 118 PHE A N 1
ATOM 942 C CA . PHE A 1 118 ? 6.052 -1.414 -8.133 1.00 91.50 118 PHE A CA 1
ATOM 943 C C . PHE A 1 118 ? 6.798 -1.493 -9.462 1.00 91.50 118 PHE A C 1
ATOM 945 O O . PHE A 1 118 ? 7.981 -1.811 -9.486 1.00 91.50 118 PHE A O 1
ATOM 952 N N . TYR A 1 119 ? 6.148 -1.118 -10.566 1.00 87.25 119 TYR A N 1
ATOM 953 C CA . TYR A 1 119 ? 6.807 -1.152 -11.865 1.00 87.25 119 TYR A CA 1
ATOM 954 C C . TYR A 1 119 ? 7.855 -0.043 -12.021 1.00 87.25 119 TYR A C 1
ATOM 956 O O . TYR A 1 119 ? 8.826 -0.246 -12.730 1.00 87.25 119 TYR A O 1
ATOM 964 N N . SER A 1 120 ? 7.735 1.116 -11.381 1.00 83.94 120 SER A N 1
ATOM 965 C CA . SER A 1 120 ? 8.674 2.227 -11.618 1.00 83.94 120 SER A CA 1
ATOM 966 C C . SER A 1 120 ? 9.969 2.139 -10.803 1.00 83.94 120 SER A C 1
ATOM 968 O O . SER A 1 120 ? 10.971 2.709 -11.226 1.00 83.94 120 SER A O 1
ATOM 970 N N . ASN A 1 121 ? 9.991 1.410 -9.682 1.00 75.81 121 ASN A N 1
ATOM 971 C CA . ASN A 1 121 ? 11.157 1.345 -8.791 1.00 75.81 121 ASN A CA 1
ATOM 972 C C . ASN A 1 121 ? 12.198 0.271 -9.190 1.00 75.81 121 ASN A C 1
ATOM 974 O O . ASN A 1 121 ? 12.683 -0.483 -8.350 1.00 75.81 121 ASN A O 1
ATOM 978 N N . TYR A 1 122 ? 12.533 0.160 -10.479 1.00 63.81 122 TYR A N 1
ATOM 979 C CA . TYR A 1 122 ? 13.449 -0.874 -10.997 1.00 63.81 122 TYR A CA 1
ATOM 980 C C . TYR A 1 122 ? 14.927 -0.450 -11.033 1.00 63.81 122 TYR A C 1
ATOM 982 O O . TYR A 1 122 ? 15.792 -1.273 -11.316 1.00 63.81 122 TYR A O 1
ATOM 990 N N . THR A 1 123 ? 15.238 0.823 -10.769 1.00 57.97 123 THR A N 1
ATOM 991 C CA . THR A 1 123 ? 16.607 1.369 -10.844 1.00 57.97 123 THR A CA 1
ATOM 992 C C . THR A 1 123 ? 17.379 1.276 -9.531 1.00 57.97 123 THR A C 1
ATOM 994 O O . THR A 1 123 ? 18.505 1.765 -9.454 1.00 57.97 123 THR A O 1
ATOM 997 N N . LYS A 1 124 ? 16.791 0.703 -8.475 1.00 63.28 124 LYS A N 1
ATOM 998 C CA . LYS A 1 124 ? 17.461 0.589 -7.181 1.00 63.28 124 LYS A CA 1
ATOM 999 C C . LYS A 1 124 ? 18.587 -0.447 -7.276 1.00 63.28 124 LYS A C 1
ATOM 1001 O O . LYS A 1 124 ? 18.319 -1.627 -7.453 1.00 63.28 124 LYS A O 1
ATOM 1006 N N . GLU A 1 125 ? 19.839 -0.011 -7.139 1.00 57.91 125 GLU A N 1
ATOM 1007 C CA . GLU A 1 125 ? 21.032 -0.864 -7.314 1.00 57.91 125 GLU A CA 1
ATOM 1008 C C . GLU A 1 125 ? 21.066 -2.078 -6.365 1.00 57.91 125 GLU A C 1
ATOM 1010 O O . GLU A 1 125 ? 21.559 -3.144 -6.731 1.00 57.91 125 GLU A O 1
ATOM 1015 N N . ASP A 1 126 ? 20.480 -1.950 -5.170 1.00 55.38 126 ASP A N 1
ATOM 1016 C CA . ASP A 1 126 ? 20.385 -3.032 -4.178 1.00 55.38 126 ASP A CA 1
ATOM 1017 C C . ASP A 1 126 ? 19.337 -4.100 -4.523 1.00 55.38 126 ASP A C 1
ATOM 1019 O O . ASP A 1 126 ? 19.238 -5.135 -3.852 1.00 55.38 126 ASP A O 1
ATOM 1023 N N . TYR A 1 127 ? 18.531 -3.865 -5.555 1.00 61.16 127 TYR A N 1
ATOM 1024 C CA . TYR A 1 127 ? 17.523 -4.799 -6.009 1.00 61.16 127 TYR A CA 1
ATOM 1025 C C . TYR A 1 127 ? 18.194 -5.937 -6.803 1.00 61.16 127 TYR A C 1
ATOM 1027 O O . TYR A 1 127 ? 18.290 -5.929 -8.025 1.00 61.16 127 TYR A O 1
ATOM 1035 N N . GLN A 1 128 ? 18.694 -6.945 -6.078 1.00 58.62 128 GLN A N 1
ATOM 1036 C CA . GLN A 1 128 ? 19.383 -8.131 -6.623 1.00 58.62 128 GLN A CA 1
ATOM 1037 C C . GLN A 1 128 ? 18.437 -9.152 -7.298 1.00 58.62 128 GLN A C 1
ATOM 1039 O O . GLN A 1 128 ? 18.854 -10.275 -7.600 1.00 58.62 128 GLN A O 1
ATOM 1044 N N . GLY A 1 129 ? 17.157 -8.805 -7.453 1.00 62.41 129 GLY A N 1
ATOM 1045 C CA . GLY A 1 129 ? 16.108 -9.667 -7.993 1.00 62.41 129 GLY A CA 1
ATOM 1046 C C . GLY A 1 129 ? 15.817 -9.418 -9.472 1.00 62.41 129 GLY A C 1
ATOM 1047 O O . GLY A 1 129 ? 16.405 -8.548 -10.107 1.00 62.41 129 GLY A O 1
ATOM 1048 N N . ILE A 1 130 ? 14.881 -10.194 -10.019 1.00 68.62 130 ILE A N 1
ATOM 1049 C CA . ILE A 1 130 ? 14.323 -9.952 -11.359 1.00 68.62 130 ILE A CA 1
ATOM 1050 C C . ILE A 1 130 ? 13.496 -8.668 -11.303 1.00 68.62 130 ILE A C 1
ATOM 1052 O O . ILE A 1 130 ? 12.631 -8.536 -10.436 1.00 68.62 130 ILE A O 1
ATOM 1056 N N . SER A 1 131 ? 13.765 -7.705 -12.182 1.00 74.56 131 SER A N 1
ATOM 1057 C CA . SER A 1 131 ? 12.997 -6.458 -12.227 1.00 74.56 131 SER A CA 1
ATOM 1058 C C . SER A 1 131 ? 11.511 -6.743 -12.501 1.00 74.56 131 SER A C 1
ATOM 1060 O O . SER A 1 131 ? 11.180 -7.670 -13.245 1.00 74.56 131 SER A O 1
ATOM 1062 N N . PRO A 1 132 ? 10.580 -5.932 -11.973 1.00 76.69 132 PRO A N 1
ATOM 1063 C CA . PRO A 1 132 ? 9.152 -6.079 -12.266 1.00 76.69 132 PRO A CA 1
ATOM 1064 C C . PRO A 1 132 ? 8.801 -6.105 -13.759 1.00 76.69 132 PRO A C 1
ATOM 1066 O O . PRO A 1 132 ? 7.790 -6.680 -14.152 1.00 76.69 132 PRO A O 1
ATOM 1069 N N . TRP A 1 133 ? 9.629 -5.493 -14.608 1.00 75.19 133 TRP A N 1
ATOM 1070 C CA . TRP A 1 133 ? 9.424 -5.479 -16.054 1.00 75.19 133 TRP A CA 1
ATOM 1071 C C . TRP A 1 133 ? 9.841 -6.813 -16.684 1.00 75.19 133 TRP A C 1
ATOM 1073 O O . TRP A 1 133 ? 9.134 -7.339 -17.545 1.00 75.19 133 TRP A O 1
ATOM 1083 N N . GLU A 1 134 ? 10.929 -7.419 -16.204 1.00 75.50 134 GLU A N 1
ATOM 1084 C CA . GLU A 1 134 ? 11.345 -8.754 -16.638 1.00 75.50 134 GLU A CA 1
ATOM 1085 C C . GLU A 1 134 ? 10.285 -9.821 -16.319 1.00 75.50 134 GLU A C 1
ATOM 1087 O O . GLU A 1 134 ? 10.115 -10.744 -17.115 1.00 75.50 134 GLU A O 1
ATOM 1092 N N . LEU A 1 135 ? 9.512 -9.670 -15.231 1.00 76.25 135 LEU A N 1
ATOM 1093 C CA . LEU A 1 135 ? 8.379 -10.562 -14.924 1.00 76.25 135 LEU A CA 1
ATOM 1094 C C . LEU A 1 135 ? 7.308 -10.575 -16.020 1.00 76.25 135 LEU A C 1
ATOM 1096 O O . LEU A 1 135 ? 6.682 -11.604 -16.262 1.00 76.25 135 LEU A O 1
ATOM 1100 N N . ILE A 1 136 ? 7.100 -9.443 -16.696 1.00 79.56 136 ILE A N 1
ATOM 1101 C CA . ILE A 1 136 ? 6.132 -9.318 -17.796 1.00 79.56 136 ILE A CA 1
ATOM 1102 C C . ILE A 1 136 ? 6.792 -9.477 -19.175 1.00 79.56 136 ILE A C 1
ATOM 1104 O O . ILE A 1 136 ? 6.172 -9.185 -20.196 1.00 79.56 136 ILE A O 1
ATOM 1108 N N . GLY A 1 137 ? 8.051 -9.930 -19.218 1.00 78.25 137 GLY A N 1
ATOM 1109 C CA . GLY A 1 137 ? 8.807 -10.140 -20.454 1.00 78.25 137 GLY A CA 1
ATOM 1110 C C . GLY A 1 137 ? 9.285 -8.852 -21.129 1.00 78.25 137 GLY A C 1
ATOM 1111 O O . GLY A 1 137 ? 9.627 -8.874 -22.311 1.00 78.25 137 GLY A O 1
ATOM 1112 N N . TYR A 1 138 ? 9.314 -7.729 -20.408 1.00 72.06 138 TYR A N 1
ATOM 1113 C CA . TYR A 1 138 ? 9.762 -6.442 -20.928 1.00 72.06 138 TYR A CA 1
ATOM 1114 C C . TYR A 1 138 ? 11.094 -6.045 -20.282 1.00 72.06 138 TYR A C 1
ATOM 1116 O O . TYR A 1 138 ? 11.191 -5.892 -19.077 1.00 72.06 138 TYR A O 1
ATOM 1124 N N . LEU A 1 139 ? 12.152 -5.860 -21.070 1.00 67.12 139 LEU A N 1
ATOM 1125 C CA . LEU A 1 139 ? 13.487 -5.526 -20.536 1.00 67.12 139 LEU A CA 1
ATOM 1126 C C . LEU A 1 139 ? 13.661 -4.031 -20.205 1.00 67.12 139 LEU A C 1
ATOM 1128 O O . LEU A 1 139 ? 14.720 -3.608 -19.753 1.00 67.12 139 LEU A O 1
ATOM 1132 N N . GLY A 1 140 ? 12.621 -3.237 -20.450 1.00 63.34 140 GLY A N 1
ATOM 1133 C CA . GLY A 1 140 ? 12.615 -1.794 -20.273 1.00 63.34 140 GLY A CA 1
ATOM 1134 C C . GLY A 1 140 ? 13.375 -0.993 -21.313 1.00 63.34 140 GLY A C 1
ATOM 1135 O O . GLY A 1 140 ? 13.811 -1.539 -22.330 1.00 63.34 140 GLY A O 1
ATOM 1136 N N . PRO A 1 141 ? 13.459 0.337 -21.125 1.00 58.94 141 PRO A N 1
ATOM 1137 C CA . PRO A 1 141 ? 14.250 1.172 -22.003 1.00 58.94 141 PRO A CA 1
ATOM 1138 C C . PRO A 1 141 ? 15.696 0.734 -21.807 1.00 58.94 141 PRO A C 1
ATOM 1140 O O . PRO A 1 141 ? 16.192 0.748 -20.682 1.00 58.94 141 PRO A O 1
ATOM 1143 N N . VAL A 1 142 ? 16.368 0.340 -22.887 1.00 52.47 142 VAL A N 1
ATOM 1144 C CA . VAL A 1 142 ? 17.793 0.006 -22.854 1.00 52.47 142 VAL A CA 1
ATOM 1145 C C . VAL A 1 142 ? 18.565 1.293 -22.560 1.00 52.47 142 VAL A C 1
ATOM 1147 O O . VAL A 1 142 ? 19.000 2.004 -23.465 1.00 52.47 142 VAL A O 1
ATOM 1150 N N . THR A 1 143 ? 18.673 1.664 -21.290 1.00 44.16 143 THR A N 1
ATOM 1151 C CA . THR A 1 143 ? 19.569 2.726 -20.861 1.00 44.16 143 THR A CA 1
ATOM 1152 C C . THR A 1 143 ? 20.959 2.116 -20.870 1.00 44.16 143 THR A C 1
ATOM 1154 O O . THR A 1 143 ? 21.243 1.199 -20.110 1.00 44.16 143 THR A O 1
ATOM 1157 N N . TYR A 1 144 ? 21.817 2.574 -21.785 1.00 38.84 144 TYR A N 1
ATOM 1158 C CA . TYR A 1 144 ? 23.214 2.147 -21.894 1.00 38.84 144 TYR A CA 1
ATOM 1159 C C . TYR A 1 144 ? 24.006 2.580 -20.647 1.00 38.84 144 TYR A C 1
ATOM 1161 O O . TYR A 1 144 ? 24.792 3.523 -20.676 1.00 38.84 144 TYR A O 1
ATOM 1169 N N . THR A 1 145 ? 23.797 1.904 -19.526 1.00 46.19 145 THR A N 1
ATOM 1170 C CA . THR A 1 145 ? 24.669 1.941 -18.349 1.00 46.19 145 THR A CA 1
ATOM 1171 C C . THR A 1 145 ? 25.340 0.578 -18.215 1.00 46.19 145 THR A C 1
ATOM 1173 O O . THR A 1 145 ? 24.813 -0.425 -18.691 1.00 46.19 145 THR A O 1
ATOM 1176 N N . HIS A 1 146 ? 26.525 0.497 -17.607 1.00 42.22 146 HIS A N 1
ATOM 1177 C CA . HIS A 1 146 ? 27.278 -0.767 -17.517 1.00 42.22 146 HIS A CA 1
ATOM 1178 C C . HIS A 1 146 ? 26.469 -1.930 -16.895 1.00 42.22 146 HIS A C 1
ATOM 1180 O O . HIS A 1 146 ? 26.657 -3.074 -17.297 1.00 42.22 146 HIS A O 1
ATOM 1186 N N . ALA A 1 147 ? 25.501 -1.645 -16.014 1.00 46.59 147 ALA A N 1
ATOM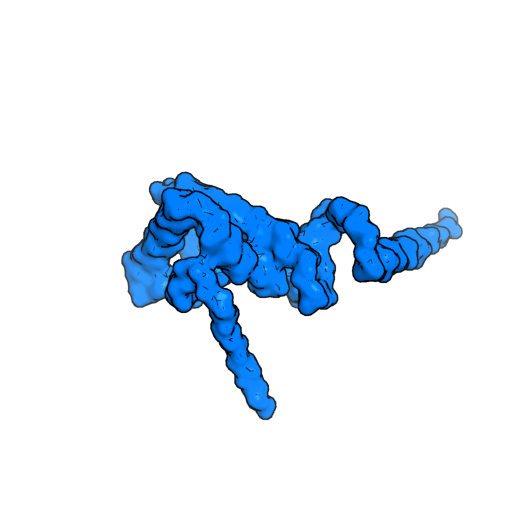 1187 C CA . ALA A 1 147 ? 24.584 -2.642 -15.453 1.00 46.59 147 ALA A CA 1
ATOM 1188 C C . ALA A 1 147 ? 23.629 -3.262 -16.501 1.00 46.59 147 ALA A C 1
ATOM 1190 O O . ALA A 1 147 ? 23.346 -4.460 -16.456 1.00 46.59 147 ALA A O 1
ATOM 1191 N N . SER A 1 148 ? 23.193 -2.482 -17.499 1.00 51.47 148 SER A N 1
ATOM 1192 C CA . SER A 1 148 ? 22.349 -2.974 -18.601 1.00 51.47 148 SER A CA 1
ATOM 1193 C C . SER A 1 148 ? 23.072 -4.000 -19.482 1.00 51.47 148 SER A C 1
ATOM 1195 O O . SER A 1 148 ? 22.454 -4.953 -19.952 1.00 51.47 148 SER A O 1
ATOM 1197 N N . ALA A 1 149 ? 24.394 -3.872 -19.649 1.00 49.50 149 ALA A N 1
ATOM 1198 C CA . ALA A 1 149 ? 25.190 -4.799 -20.451 1.00 49.50 149 ALA A CA 1
ATOM 1199 C C . ALA A 1 149 ? 25.278 -6.194 -19.805 1.00 49.50 149 ALA A C 1
ATOM 1201 O O . ALA A 1 149 ? 25.189 -7.207 -20.500 1.00 49.50 149 ALA A O 1
ATOM 1202 N N . GLU A 1 150 ? 25.386 -6.269 -18.475 1.00 51.56 150 GLU A N 1
ATOM 1203 C CA . GLU A 1 150 ? 25.357 -7.547 -17.754 1.00 51.56 150 GLU A CA 1
ATOM 1204 C C . GLU A 1 150 ? 23.964 -8.192 -17.744 1.00 51.56 150 GLU A C 1
ATOM 1206 O O . GLU A 1 150 ? 23.860 -9.416 -17.875 1.00 51.56 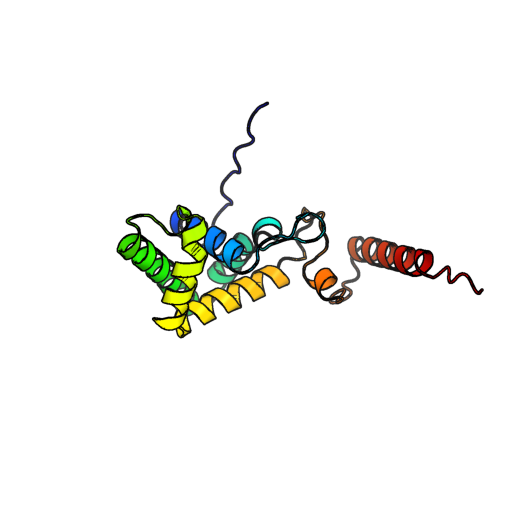150 GLU A O 1
ATOM 1211 N N . MET A 1 151 ? 22.893 -7.396 -17.631 1.00 52.22 151 MET A N 1
ATOM 1212 C CA . MET A 1 151 ? 21.512 -7.887 -17.749 1.00 52.22 151 MET A CA 1
ATOM 1213 C C . MET A 1 151 ? 21.227 -8.464 -19.142 1.00 52.22 151 MET A C 1
ATOM 1215 O O . MET A 1 151 ? 20.724 -9.584 -19.256 1.00 52.22 151 MET A O 1
ATOM 1219 N N . ILE A 1 152 ? 21.620 -7.751 -20.203 1.00 54.31 152 ILE A N 1
ATOM 1220 C CA . ILE A 1 152 ? 21.478 -8.217 -21.591 1.00 54.31 152 ILE A CA 1
ATOM 1221 C C . ILE A 1 152 ? 22.251 -9.527 -21.804 1.00 54.31 152 ILE A C 1
ATOM 1223 O O . ILE A 1 152 ? 21.710 -10.475 -22.381 1.00 54.31 152 ILE A O 1
ATOM 1227 N N . ASN A 1 153 ? 23.481 -9.624 -21.289 1.00 53.38 153 ASN A N 1
ATOM 1228 C CA . ASN A 1 153 ? 24.303 -10.829 -21.426 1.00 53.38 153 ASN A CA 1
ATOM 1229 C C . ASN A 1 153 ? 23.711 -12.047 -20.695 1.00 53.38 153 ASN A C 1
ATOM 1231 O O . ASN A 1 153 ? 23.726 -13.152 -21.245 1.00 53.38 153 ASN A O 1
ATOM 1235 N N . ARG A 1 154 ? 23.128 -11.874 -19.499 1.00 55.94 154 ARG A N 1
ATOM 1236 C CA . ARG A 1 154 ? 22.436 -12.972 -18.789 1.00 55.94 154 ARG A CA 1
ATOM 1237 C C . ARG A 1 154 ? 21.253 -13.519 -19.589 1.00 55.94 154 ARG A C 1
ATOM 1239 O O . ARG A 1 154 ? 21.066 -14.736 -19.642 1.00 55.94 154 ARG A O 1
ATOM 1246 N N . HIS A 1 155 ? 20.484 -12.646 -20.237 1.00 53.09 155 HIS A N 1
ATOM 1247 C CA . HIS A 1 155 ? 19.328 -13.054 -21.037 1.00 53.09 155 HIS A CA 1
ATOM 1248 C C . HIS A 1 155 ? 19.744 -13.767 -22.336 1.00 53.09 155 HIS A C 1
ATOM 1250 O O . HIS A 1 155 ? 19.158 -14.789 -22.705 1.00 53.09 155 HIS A O 1
ATOM 1256 N N . TYR A 1 156 ? 20.818 -13.297 -22.981 1.00 52.22 156 TYR A N 1
ATOM 1257 C CA . TYR A 1 156 ? 21.374 -13.939 -24.175 1.00 52.22 156 TYR A CA 1
ATOM 1258 C C . TYR A 1 156 ? 21.817 -15.381 -23.898 1.00 52.22 156 TYR A C 1
ATOM 1260 O O . TYR A 1 156 ? 21.440 -16.286 -24.645 1.00 52.22 156 TYR A O 1
ATOM 1268 N N . HIS A 1 157 ? 22.534 -15.624 -22.796 1.00 50.41 157 HIS A N 1
ATOM 1269 C CA . HIS A 1 157 ? 22.988 -16.970 -22.436 1.00 50.41 157 HIS A CA 1
ATOM 1270 C C . HIS A 1 157 ? 21.843 -17.919 -22.061 1.00 50.41 157 HIS A C 1
ATOM 1272 O O . HIS A 1 157 ? 21.856 -19.069 -22.497 1.00 50.41 157 HIS A O 1
ATOM 1278 N N . LYS A 1 158 ? 20.822 -17.442 -21.337 1.00 50.41 158 LYS A N 1
ATOM 1279 C CA . LYS A 1 158 ? 19.661 -18.267 -20.956 1.00 50.41 158 LYS A CA 1
ATOM 1280 C C . LYS A 1 158 ? 18.833 -18.702 -22.177 1.00 50.41 158 LYS A C 1
ATOM 1282 O O . LYS A 1 158 ? 18.418 -19.851 -22.270 1.00 50.41 158 LYS A O 1
ATOM 1287 N N . SER A 1 159 ? 18.685 -17.818 -23.170 1.00 52.75 159 SER A N 1
ATOM 1288 C CA . SER A 1 159 ? 17.981 -18.127 -24.428 1.00 52.75 159 SER A CA 1
ATOM 1289 C C . SER A 1 159 ? 18.713 -19.126 -25.339 1.00 52.75 159 SER A C 1
ATOM 1291 O O . SER A 1 159 ? 18.097 -19.718 -26.227 1.00 52.75 159 SER A O 1
ATOM 1293 N N . GLN A 1 160 ? 20.026 -19.298 -25.148 1.00 46.94 160 GLN A N 1
ATOM 1294 C CA . GLN A 1 160 ? 20.848 -20.247 -25.904 1.00 46.94 160 GLN A CA 1
ATOM 1295 C C . GLN A 1 160 ? 20.850 -21.637 -25.260 1.00 46.94 160 GLN A C 1
ATOM 1297 O O . GLN A 1 160 ? 20.855 -22.633 -25.981 1.00 46.94 160 GLN A O 1
ATOM 1302 N N . THR A 1 161 ? 20.791 -21.723 -23.927 1.00 49.38 161 THR A N 1
ATOM 1303 C CA . THR A 1 161 ? 20.736 -23.007 -23.209 1.00 49.38 161 THR A CA 1
ATOM 1304 C C . THR A 1 161 ? 19.394 -23.725 -23.352 1.00 49.38 161 THR A C 1
ATOM 1306 O O . THR A 1 161 ? 19.378 -24.949 -23.361 1.00 49.38 161 THR A O 1
ATOM 1309 N N . ASP A 1 162 ? 18.290 -23.000 -23.561 1.00 48.34 162 ASP A N 1
ATOM 1310 C CA . ASP A 1 162 ? 16.956 -23.598 -23.768 1.00 48.34 162 ASP A CA 1
ATOM 1311 C C . ASP A 1 162 ? 16.689 -24.034 -25.227 1.00 48.34 162 ASP A C 1
ATOM 1313 O O . ASP A 1 162 ? 15.615 -24.543 -25.545 1.00 48.34 162 ASP A O 1
ATOM 1317 N N . LYS A 1 163 ? 17.659 -23.857 -26.139 1.00 47.19 163 LYS A N 1
ATOM 1318 C CA . LYS A 1 163 ? 17.534 -24.202 -27.570 1.00 47.19 163 LYS A CA 1
ATOM 1319 C C . LYS A 1 163 ? 18.236 -25.496 -27.987 1.00 47.19 163 LYS A C 1
ATOM 1321 O O . LYS A 1 163 ? 18.395 -25.737 -29.183 1.00 47.19 163 LYS A O 1
ATOM 1326 N N . THR A 1 164 ? 18.600 -26.375 -27.057 1.00 45.84 164 THR A N 1
ATOM 1327 C CA . THR A 1 164 ? 18.877 -27.777 -27.407 1.00 45.84 164 THR A CA 1
ATOM 1328 C C . THR A 1 164 ? 17.561 -28.524 -27.603 1.00 45.84 164 THR A C 1
ATOM 1330 O O . THR A 1 164 ? 17.095 -29.242 -26.724 1.00 45.84 164 THR A O 1
ATOM 1333 N N . PHE A 1 165 ? 16.955 -28.333 -28.776 1.00 42.59 165 PHE A N 1
ATOM 1334 C CA . PHE A 1 165 ? 15.978 -29.271 -29.318 1.00 42.59 165 PHE A CA 1
ATOM 1335 C C . PHE A 1 165 ? 16.714 -30.579 -29.629 1.00 42.59 165 PHE A C 1
ATOM 1337 O O . PHE A 1 165 ? 17.525 -30.633 -30.555 1.00 42.59 165 PHE A O 1
ATOM 1344 N N . THR A 1 166 ? 16.451 -31.632 -28.859 1.00 44.28 166 THR A N 1
ATOM 1345 C CA . THR A 1 166 ? 16.691 -33.002 -29.319 1.00 44.28 166 THR A CA 1
ATOM 1346 C C . THR A 1 166 ? 15.682 -33.292 -30.423 1.00 44.28 166 THR A C 1
ATOM 1348 O O . THR A 1 166 ? 14.478 -33.327 -30.178 1.00 44.28 166 THR A O 1
ATOM 1351 N N . LEU A 1 167 ? 16.184 -33.407 -31.651 1.00 40.94 167 LEU A N 1
ATOM 1352 C CA . LEU A 1 167 ? 15.452 -33.988 -32.769 1.00 40.94 167 LEU A CA 1
ATOM 1353 C C . LEU A 1 1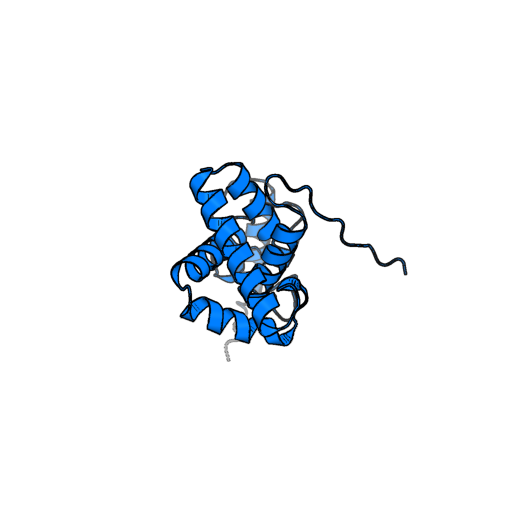67 ? 15.452 -35.507 -32.566 1.00 40.94 167 LEU A C 1
ATOM 1355 O O . LEU A 1 167 ? 16.513 -36.118 -32.698 1.00 40.94 167 LEU A O 1
ATOM 1359 N N . ASP A 1 168 ? 14.289 -36.067 -32.238 1.00 48.47 168 ASP A N 1
ATOM 1360 C CA . ASP A 1 168 ? 13.963 -37.474 -32.503 1.00 48.47 168 ASP A CA 1
ATOM 1361 C C . ASP A 1 168 ? 13.213 -37.570 -33.841 1.00 48.47 168 ASP A C 1
ATOM 1363 O O . ASP A 1 168 ? 12.312 -36.724 -34.075 1.00 48.47 168 ASP A O 1
#

Sequence (168 aa):
MAVKLKQMPELKLLTDEEYKILEALSKAIIPAGDNPKTDPGAIETEAAVFLDEILSNGDHYFASDFKEGLLSLNKLAYQKHQKAFYLLSKEQDDLLRVFAADDYLSFNRLRKMIFQSFYSNYTKEDYQGISPWELIGYLGPVTYTHASAEMINRHYHKSQTDKTFTLD

Radius of gyration: 18.98 Å; chains: 1; bounding box: 45×56×49 Å

pLDDT: mean 81.37, std 19.43, range [36.03, 98.25]

Secondary structure (DSSP, 8-state):
------PPP--SSS-HHHHHHHHHHHHHHS---S-TTTS--TTTTTHHHHHHHHHHHS-HHHHHHHHHHHHHHHHHHHHHHSS-GGG-STHHHHHHHHHHHH-HHHHHHHHHHHHHHHHH----TT--S--HHHHTT---S---SHHHHHHHHHHHHHHHHTT-----

Foldseek 3Di:
DDDPPPDDDDFLADDPLLLLLLLQVQCVLFPAPPDCQAGNGLVLLVLSRQLSVCLNVDDVVLVVLLSVLSVVLQVLCCVPPVDGLSPDDPCNVVSLVVSCVVPVPNSVSSSVSSVVSQQVSQPPPPSNGDRPCVVVVHLPDQPPDPVSVVVVVVVVVVVVVVPPDDDD